Protein AF-A0A9D6F1F1-F1 (afdb_monomer)

Radius of gyration: 27.27 Å; Cα contacts (8 Å, |Δi|>4): 30; chains: 1; bounding box: 55×23×69 Å

Mean predicted aligned error: 9.13 Å

Secondary structure (DSSP, 8-state):
-HHHHHHHHHHHHTSS-HHHHHHHTTS-HHHHHHHHHHHHHHHHHHHHHHHHHHHHHHHHHHHHHHHHHHHHHHHHHHHHHHHHHHHHHHH--

Sequence (93 aa):
MKQRREAVLSLLRREEPAAQLARRYGISEQTLYRWRDDFLAAGEAALAKGKNGVDARDQEIRALKAELEERTLTIGKLAAANRILIKISRQLS

Nearest PDB structures (foldseek):
  7bhy-assembly1_A  TM=8.140E-01  e=5.502E-01  Bacillus subtilis subsp. subtilis str. 168
  3vfz-assembly3_B  TM=8.417E-01  e=2.323E+00  Mycobacterium tuberculosis
  1hlv-assembly1_A  TM=6.272E-01  e=3.505E+00  Homo sapiens
  6kon-assembly1_F  TM=5.607E-01  e=5.290E+00  Mycobacterium tuberculosis H37Rv
  1xsv-assembly1_B  TM=5.339E-01  e=6.959E+00  Staphylococcus aureus

Structure (mmCIF, N/CA/C/O backbone):
data_AF-A0A9D6F1F1-F1
#
_entry.id   AF-A0A9D6F1F1-F1
#
loop_
_atom_site.group_PDB
_atom_site.id
_atom_site.type_symbol
_atom_site.label_atom_id
_atom_site.label_alt_id
_atom_site.label_comp_id
_atom_site.label_asym_id
_atom_site.label_entity_id
_atom_site.label_seq_id
_atom_site.pdbx_PDB_ins_code
_atom_site.Cartn_x
_atom_site.Cartn_y
_atom_site.Cartn_z
_atom_site.occupancy
_atom_site.B_iso_or_equiv
_atom_site.auth_seq_id
_atom_site.auth_comp_id
_atom_site.auth_asym_id
_atom_site.auth_atom_id
_atom_site.pdbx_PDB_model_num
ATOM 1 N N . MET A 1 1 ? 5.423 0.324 10.795 1.00 63.78 1 MET A N 1
ATOM 2 C CA . MET A 1 1 ? 4.404 -0.440 10.028 1.00 63.78 1 MET A CA 1
ATOM 3 C C . MET A 1 1 ? 3.790 -1.605 10.808 1.00 63.78 1 MET A C 1
ATOM 5 O O . MET A 1 1 ? 2.570 -1.632 10.903 1.00 63.78 1 MET A O 1
ATOM 9 N N . LYS A 1 2 ? 4.574 -2.534 11.392 1.00 74.12 2 LYS A N 1
ATOM 10 C CA . LYS A 1 2 ? 4.023 -3.690 12.143 1.00 74.12 2 LYS A CA 1
ATOM 11 C C . LYS A 1 2 ? 3.094 -3.286 13.305 1.00 74.12 2 LYS A C 1
ATOM 13 O O . LYS A 1 2 ? 1.961 -3.744 13.331 1.00 74.12 2 LYS A O 1
ATOM 18 N N . GLN A 1 3 ? 3.516 -2.344 14.155 1.00 87.38 3 GLN A N 1
ATOM 19 C CA . GLN A 1 3 ? 2.708 -1.853 15.288 1.00 87.38 3 GLN A CA 1
ATOM 20 C C . GLN A 1 3 ? 1.381 -1.196 14.861 1.00 87.38 3 GLN A C 1
ATOM 22 O O . GLN A 1 3 ? 0.349 -1.465 15.459 1.00 87.38 3 GLN A O 1
ATOM 27 N N . ARG A 1 4 ? 1.377 -0.395 13.781 1.00 94.00 4 ARG A N 1
ATOM 28 C CA . ARG A 1 4 ? 0.152 0.229 13.237 1.00 94.00 4 ARG A CA 1
ATOM 29 C C . ARG A 1 4 ? -0.864 -0.818 12.777 1.00 94.00 4 ARG A C 1
ATOM 31 O O . ARG A 1 4 ? -2.041 -0.696 13.091 1.00 94.00 4 ARG A O 1
ATOM 38 N N . ARG A 1 5 ? -0.414 -1.839 12.037 1.00 96.19 5 ARG A N 1
ATOM 39 C CA . ARG A 1 5 ? -1.289 -2.932 11.582 1.00 96.19 5 ARG A CA 1
ATOM 40 C C . ARG A 1 5 ? -1.896 -3.666 12.773 1.00 96.19 5 ARG A C 1
ATOM 42 O O . ARG A 1 5 ? -3.091 -3.921 12.776 1.00 96.19 5 ARG A O 1
ATOM 49 N N . GLU A 1 6 ? -1.072 -4.017 13.750 1.00 96.81 6 GLU A N 1
ATOM 50 C CA . GLU A 1 6 ? -1.509 -4.762 14.927 1.00 96.81 6 GLU A CA 1
ATOM 51 C C . GLU A 1 6 ? -2.542 -3.975 15.741 1.00 96.81 6 GLU A C 1
ATOM 53 O O . GLU A 1 6 ? -3.615 -4.502 16.009 1.00 96.81 6 GLU A O 1
ATOM 58 N N . ALA A 1 7 ? -2.295 -2.684 15.988 1.00 96.81 7 ALA A N 1
ATOM 59 C CA . ALA A 1 7 ? -3.240 -1.802 16.672 1.00 96.81 7 ALA A CA 1
ATOM 60 C C . ALA A 1 7 ? -4.609 -1.738 15.973 1.00 96.81 7 ALA A C 1
ATOM 62 O O . ALA A 1 7 ? -5.650 -1.842 16.621 1.00 96.81 7 ALA A O 1
ATOM 63 N N . VAL A 1 8 ? -4.616 -1.604 14.640 1.00 97.62 8 VAL A N 1
ATOM 64 C CA . VAL A 1 8 ? -5.857 -1.589 13.849 1.00 97.62 8 VAL A CA 1
ATOM 65 C C . VAL A 1 8 ? -6.577 -2.936 13.919 1.00 97.62 8 VAL A C 1
ATOM 67 O O . VAL A 1 8 ? -7.794 -2.964 14.087 1.00 97.62 8 VAL A O 1
ATOM 70 N N . LEU A 1 9 ? -5.854 -4.056 13.825 1.00 97.38 9 LEU A N 1
ATOM 71 C CA . LEU A 1 9 ? -6.460 -5.388 13.894 1.00 97.38 9 LEU A CA 1
ATOM 72 C C . LEU A 1 9 ? -7.044 -5.690 15.278 1.00 97.38 9 LEU A C 1
ATOM 74 O O . LEU A 1 9 ? -8.157 -6.210 15.346 1.00 97.38 9 LEU A O 1
ATOM 78 N N . SER A 1 10 ? -6.349 -5.322 16.357 1.00 97.38 10 SER A N 1
ATOM 79 C CA . SER A 1 10 ? -6.867 -5.448 17.724 1.00 97.38 10 SER A CA 1
ATOM 80 C C . SER A 1 10 ? -8.133 -4.613 17.930 1.00 97.38 10 SER A C 1
ATOM 82 O O . SER A 1 10 ? -9.100 -5.104 18.514 1.00 97.38 10 SER A O 1
ATOM 84 N N . LEU A 1 11 ? -8.175 -3.387 17.384 1.00 97.81 11 LEU A N 1
ATOM 85 C CA . LEU A 1 11 ? -9.375 -2.543 17.423 1.00 97.81 11 LEU A CA 1
ATOM 86 C C . LEU A 1 11 ? -10.546 -3.182 16.659 1.00 97.81 11 LEU A C 1
ATOM 88 O O . LEU A 1 11 ? -11.658 -3.236 17.180 1.00 97.81 11 LEU A O 1
ATOM 92 N N . LEU A 1 12 ? -10.314 -3.678 15.439 1.00 97.19 12 LEU A N 1
ATOM 93 C CA . LEU A 1 12 ? -11.355 -4.306 14.613 1.00 97.19 12 LEU A CA 1
ATOM 94 C C . LEU A 1 12 ? -11.914 -5.587 15.246 1.00 97.19 12 LEU A C 1
ATOM 96 O O . LEU A 1 12 ? -13.111 -5.847 15.150 1.00 97.19 12 LEU A O 1
ATOM 100 N N . ARG A 1 13 ? -11.063 -6.364 15.922 1.00 97.75 13 ARG A N 1
ATOM 101 C CA . ARG A 1 13 ? -11.459 -7.570 16.667 1.00 97.75 13 ARG A CA 1
ATOM 102 C C . ARG A 1 13 ? -12.092 -7.274 18.022 1.00 97.75 13 ARG A C 1
ATOM 104 O O . ARG A 1 13 ? -12.605 -8.197 18.644 1.00 97.75 13 ARG A O 1
ATOM 111 N N . ARG A 1 14 ? -12.071 -6.010 18.464 1.00 96.75 14 ARG A N 1
ATOM 112 C CA . ARG A 1 14 ? -12.561 -5.575 19.779 1.00 96.75 14 ARG A CA 1
ATOM 113 C C . ARG A 1 14 ? -11.875 -6.315 20.935 1.00 96.75 14 ARG A C 1
ATOM 115 O O . ARG A 1 14 ? -12.520 -6.624 21.930 1.00 96.75 14 ARG A O 1
ATOM 122 N N . GLU A 1 15 ? -10.577 -6.594 20.794 1.00 95.62 15 GLU A N 1
ATOM 123 C CA . GLU A 1 15 ? -9.777 -7.269 21.831 1.00 95.62 15 GLU A CA 1
ATOM 124 C C . GLU A 1 15 ? -9.719 -6.432 23.123 1.00 95.62 15 GLU A C 1
ATOM 126 O O . GLU A 1 15 ? -9.774 -6.973 24.223 1.00 95.62 15 GLU A O 1
ATOM 131 N N . GLU A 1 16 ? -9.656 -5.104 22.986 1.00 95.44 16 GLU A N 1
ATOM 132 C CA . GLU A 1 16 ? -9.604 -4.137 24.084 1.00 95.44 16 GLU A CA 1
ATOM 13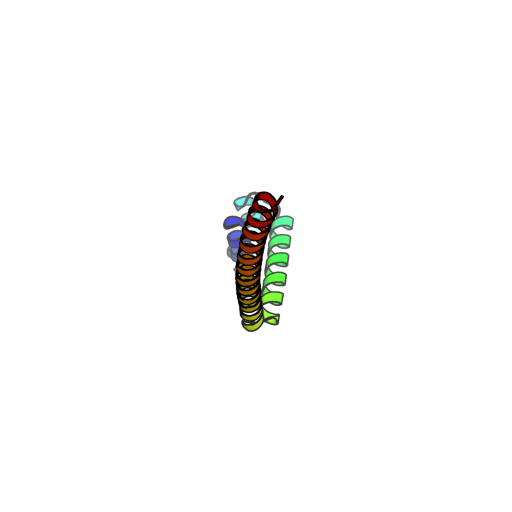3 C C . GLU A 1 16 ? -10.338 -2.835 23.688 1.00 95.44 16 GLU A C 1
ATOM 135 O O . GLU A 1 16 ? -10.493 -2.548 22.494 1.00 95.44 16 GLU A O 1
ATOM 140 N N . PRO A 1 17 ? -10.756 -1.989 24.652 1.00 97.12 17 PRO A N 1
ATOM 141 C CA . PRO A 1 17 ? -11.284 -0.657 24.358 1.00 97.12 17 PRO A CA 1
ATOM 142 C C . PRO A 1 17 ? -10.267 0.235 23.628 1.00 97.12 17 PRO A C 1
ATOM 144 O O . PRO A 1 17 ? -9.074 0.217 23.942 1.00 97.12 17 PRO A O 1
ATOM 147 N N . ALA A 1 18 ? -10.744 1.098 22.723 1.00 96.44 18 ALA A N 1
ATOM 148 C CA . ALA A 1 18 ? -9.897 1.995 21.927 1.00 96.44 18 ALA A CA 1
ATOM 149 C C . ALA A 1 18 ? -8.952 2.856 22.783 1.00 96.44 18 ALA A C 1
ATOM 151 O O . ALA A 1 18 ? -7.777 2.983 22.448 1.00 96.44 18 ALA A O 1
ATOM 152 N N . ALA A 1 19 ? -9.421 3.359 23.928 1.00 97.31 19 ALA A N 1
ATOM 153 C CA . ALA A 1 19 ? -8.606 4.108 24.885 1.00 97.31 19 ALA A CA 1
ATOM 154 C C . ALA A 1 19 ? -7.413 3.307 25.438 1.00 97.31 19 ALA A C 1
ATOM 156 O O . ALA A 1 19 ? -6.327 3.855 25.636 1.00 97.31 19 ALA A O 1
ATOM 157 N N . GLN A 1 20 ? -7.597 2.008 25.704 1.00 97.62 20 GLN A N 1
ATOM 158 C CA . GLN A 1 20 ? -6.526 1.138 26.200 1.00 97.62 20 GLN A CA 1
ATOM 159 C C . GLN A 1 20 ? -5.520 0.829 25.090 1.00 97.62 20 GLN A C 1
ATOM 161 O O . GLN A 1 20 ? -4.317 0.977 25.305 1.00 97.62 20 GLN A O 1
ATOM 166 N N . LEU A 1 21 ? -6.010 0.530 23.882 1.00 97.31 21 LEU A N 1
ATOM 167 C CA . LEU A 1 21 ? -5.168 0.349 22.697 1.00 97.31 21 LEU A CA 1
ATOM 168 C C . LEU A 1 21 ? -4.343 1.605 22.401 1.00 97.31 21 LEU A C 1
ATOM 170 O O . LEU A 1 21 ? -3.129 1.526 22.239 1.00 97.31 21 LEU A O 1
ATOM 174 N N . ALA A 1 22 ? -4.974 2.777 22.388 1.00 96.69 22 ALA A N 1
ATOM 175 C CA . ALA A 1 22 ? -4.308 4.045 22.122 1.00 96.69 22 ALA A CA 1
ATOM 176 C C . ALA A 1 22 ? -3.148 4.291 23.104 1.00 96.69 22 ALA A C 1
ATOM 178 O O . ALA A 1 22 ? -2.030 4.576 22.675 1.00 96.69 22 ALA A O 1
ATOM 179 N N . ARG A 1 23 ? -3.366 4.053 24.407 1.00 96.81 23 ARG A N 1
ATOM 180 C CA . ARG A 1 23 ? -2.305 4.123 25.428 1.00 96.81 23 ARG A CA 1
ATOM 181 C C . ARG A 1 23 ? -1.201 3.087 25.210 1.00 96.81 23 ARG A C 1
ATOM 183 O O . ARG A 1 23 ? -0.031 3.456 25.229 1.00 96.81 23 ARG A O 1
ATOM 190 N N . ARG A 1 24 ? -1.558 1.821 24.962 1.00 95.50 24 ARG A N 1
ATOM 191 C CA . ARG A 1 24 ? -0.606 0.717 24.725 1.00 95.50 24 ARG A CA 1
ATOM 192 C C . ARG A 1 24 ? 0.324 0.995 23.543 1.00 95.50 24 ARG A C 1
ATOM 194 O O . ARG A 1 24 ? 1.501 0.654 23.598 1.00 95.50 24 ARG A O 1
ATOM 201 N N . TYR A 1 25 ? -0.196 1.634 22.498 1.00 94.62 25 TYR A N 1
ATOM 202 C CA . TYR A 1 25 ? 0.561 1.991 21.298 1.00 94.62 25 TYR A CA 1
ATOM 203 C C . TYR A 1 25 ? 1.122 3.425 21.311 1.00 94.62 25 TYR A C 1
ATOM 205 O O . TYR A 1 25 ? 1.739 3.829 20.327 1.00 94.62 25 TYR A O 1
ATOM 213 N N . GLY A 1 26 ? 0.942 4.190 22.395 1.00 95.94 26 GLY A N 1
ATOM 214 C CA . GLY A 1 26 ? 1.487 5.546 22.539 1.00 95.94 26 GLY A CA 1
ATOM 215 C C . GLY A 1 26 ? 0.894 6.580 21.572 1.00 95.94 26 GLY A C 1
ATOM 216 O O . GLY A 1 26 ? 1.600 7.484 21.133 1.00 95.94 26 GLY A O 1
ATOM 217 N N . ILE A 1 27 ? -0.382 6.441 21.206 1.00 96.69 27 ILE A N 1
ATOM 218 C CA . ILE A 1 27 ? -1.089 7.313 20.253 1.00 96.69 27 ILE A CA 1
ATOM 219 C C . ILE A 1 27 ? -2.407 7.834 20.836 1.00 96.69 27 ILE A C 1
ATOM 221 O O . ILE A 1 27 ? -2.886 7.354 21.859 1.00 96.69 27 ILE A O 1
ATOM 225 N N . SER A 1 28 ? -3.036 8.798 20.160 1.00 97.88 28 SER A N 1
ATOM 226 C CA . SER A 1 28 ? -4.409 9.208 20.475 1.00 97.88 28 SER A CA 1
ATOM 227 C C . SER A 1 28 ? -5.443 8.243 19.884 1.00 97.88 28 SER A C 1
ATOM 229 O O . SER A 1 28 ? -5.21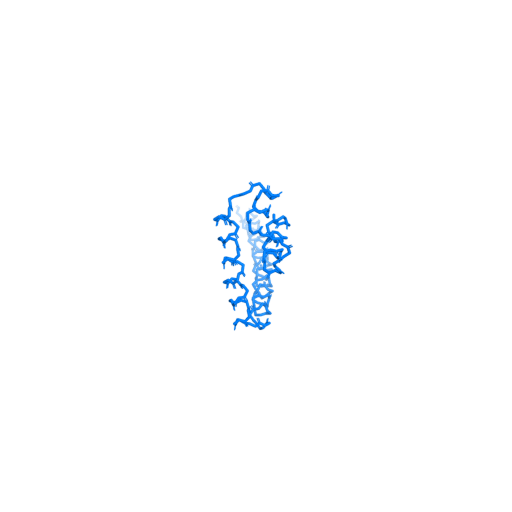3 7.638 18.834 1.00 97.88 28 SER A O 1
ATOM 231 N N . GLU A 1 29 ? -6.626 8.153 20.501 1.00 97.81 29 GLU A N 1
ATOM 232 C CA . GLU A 1 29 ? -7.759 7.402 19.934 1.00 97.81 29 GLU A CA 1
ATOM 233 C C . GLU A 1 29 ? -8.142 7.917 18.544 1.00 97.81 29 GLU A C 1
ATOM 235 O O . GLU A 1 29 ? -8.411 7.130 17.643 1.00 97.81 29 GLU A O 1
ATOM 240 N N . GLN A 1 30 ? -8.074 9.233 18.324 1.00 98.00 30 GLN A N 1
ATOM 241 C CA . GLN A 1 30 ? -8.299 9.835 17.008 1.00 98.00 30 GLN A CA 1
ATOM 242 C C . GLN A 1 30 ? -7.311 9.304 15.957 1.00 98.00 30 GLN A C 1
ATOM 244 O O . GLN A 1 30 ? -7.706 8.989 14.835 1.00 98.00 30 GLN A O 1
ATOM 249 N N . THR A 1 31 ? -6.030 9.164 16.318 1.00 97.75 31 THR A N 1
ATOM 250 C CA . THR A 1 31 ? -5.019 8.574 15.427 1.00 97.75 31 THR A CA 1
ATOM 251 C C . THR A 1 31 ? -5.346 7.116 15.123 1.00 97.75 31 THR A C 1
ATOM 253 O O . THR A 1 31 ? -5.242 6.699 13.970 1.00 97.75 31 THR A O 1
ATOM 256 N N . LEU A 1 32 ? -5.775 6.359 16.136 1.00 98.00 32 LEU A N 1
ATOM 257 C CA . LEU A 1 32 ? -6.153 4.957 15.990 1.00 98.00 32 LEU A CA 1
ATOM 258 C C . LEU A 1 32 ? -7.378 4.784 15.074 1.00 98.00 32 LEU A C 1
ATOM 260 O O . LEU A 1 32 ? -7.352 3.939 14.179 1.00 98.00 32 LEU A O 1
ATOM 264 N N . TYR A 1 33 ? -8.414 5.610 15.236 1.00 98.25 33 TYR A N 1
ATOM 265 C CA . TYR A 1 33 ? -9.588 5.595 14.361 1.00 98.25 33 TYR A CA 1
ATOM 266 C C . TYR A 1 33 ? -9.247 6.005 12.931 1.00 98.25 33 TYR A C 1
ATOM 268 O O . TYR A 1 33 ? -9.636 5.303 12.004 1.00 98.25 33 TYR A O 1
ATOM 276 N N . ARG A 1 34 ? -8.420 7.040 12.734 1.00 98.12 34 ARG A N 1
ATOM 277 C CA . ARG A 1 34 ? -7.925 7.387 11.393 1.00 98.12 34 ARG A CA 1
ATOM 278 C C . ARG A 1 34 ? -7.204 6.208 10.742 1.00 98.12 34 ARG A C 1
ATOM 280 O O . ARG A 1 34 ? -7.403 5.925 9.568 1.00 98.12 34 ARG A O 1
ATOM 287 N N . TRP A 1 35 ? -6.371 5.490 11.496 1.00 97.75 35 TRP A N 1
ATOM 288 C CA . TRP A 1 35 ? -5.685 4.318 10.959 1.00 97.75 35 TRP A CA 1
ATOM 289 C C . TRP A 1 35 ? -6.633 3.183 10.582 1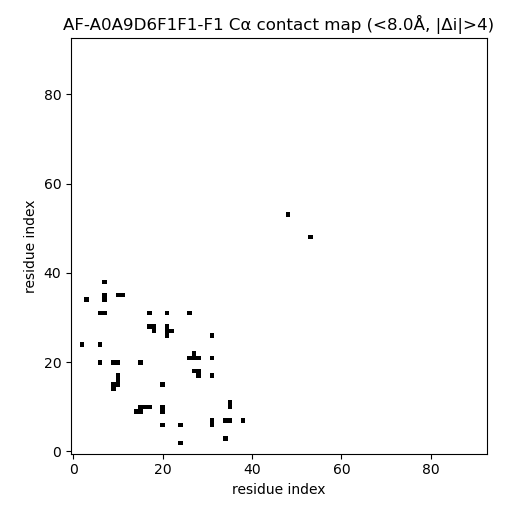.00 97.75 35 TRP A C 1
ATOM 291 O O . TRP A 1 35 ? -6.358 2.502 9.595 1.00 97.75 35 TRP A O 1
ATOM 301 N N . ARG A 1 36 ? -7.708 2.976 11.349 1.00 97.69 36 ARG A N 1
ATOM 302 C CA . ARG A 1 36 ? -8.778 2.033 11.007 1.00 97.69 36 ARG A CA 1
ATOM 303 C C . ARG A 1 36 ? -9.451 2.442 9.701 1.00 97.69 36 ARG A C 1
ATOM 305 O O . ARG A 1 36 ? -9.610 1.594 8.833 1.00 97.69 36 ARG A O 1
ATOM 312 N N . ASP A 1 37 ? -9.801 3.714 9.559 1.00 98.25 37 ASP A N 1
ATOM 313 C CA . ASP A 1 37 ? -10.517 4.219 8.387 1.00 98.25 37 ASP A CA 1
ATOM 314 C C . ASP A 1 37 ? -9.654 4.097 7.121 1.00 98.25 37 ASP A C 1
ATOM 316 O O . ASP A 1 37 ? -10.105 3.533 6.126 1.00 98.25 37 ASP A O 1
ATOM 320 N N . ASP A 1 38 ? -8.372 4.481 7.195 1.00 97.12 38 ASP A N 1
ATOM 321 C CA . ASP A 1 38 ? -7.400 4.273 6.110 1.00 97.12 38 ASP A CA 1
ATOM 322 C C . ASP A 1 38 ? -7.289 2.787 5.718 1.00 97.12 38 ASP A C 1
ATOM 324 O O . ASP A 1 38 ? -7.188 2.439 4.540 1.00 97.12 38 ASP A O 1
ATOM 328 N N . PHE A 1 39 ? -7.268 1.895 6.714 1.00 96.44 39 PHE A N 1
ATOM 329 C CA . PHE A 1 39 ? -7.135 0.456 6.497 1.00 96.44 39 PHE A CA 1
ATOM 330 C C . PHE A 1 39 ? -8.378 -0.137 5.829 1.00 96.44 39 PHE A C 1
ATOM 332 O O . PHE A 1 39 ? -8.242 -0.936 4.903 1.00 96.44 39 PHE A O 1
ATOM 339 N N . LEU A 1 40 ? -9.574 0.257 6.275 1.00 96.69 40 LEU A N 1
ATOM 340 C CA . LEU A 1 40 ? -10.838 -0.192 5.694 1.00 96.69 40 LEU A CA 1
ATOM 341 C C . LEU A 1 40 ? -11.001 0.327 4.263 1.00 96.69 40 LEU A C 1
ATOM 343 O O . LEU A 1 40 ? -11.261 -0.476 3.374 1.00 96.69 40 LEU A O 1
ATOM 347 N N . ALA A 1 41 ? -10.728 1.610 4.012 1.00 96.25 41 ALA A N 1
ATOM 348 C CA . ALA A 1 41 ? -10.799 2.191 2.670 1.00 96.25 41 ALA A CA 1
ATOM 349 C C . ALA A 1 41 ? -9.843 1.495 1.684 1.00 96.25 41 ALA A C 1
ATOM 351 O O . ALA A 1 41 ? -10.219 1.161 0.559 1.00 96.25 41 ALA A O 1
ATOM 352 N N . ALA A 1 42 ? -8.604 1.221 2.108 1.00 92.31 42 ALA A N 1
ATOM 3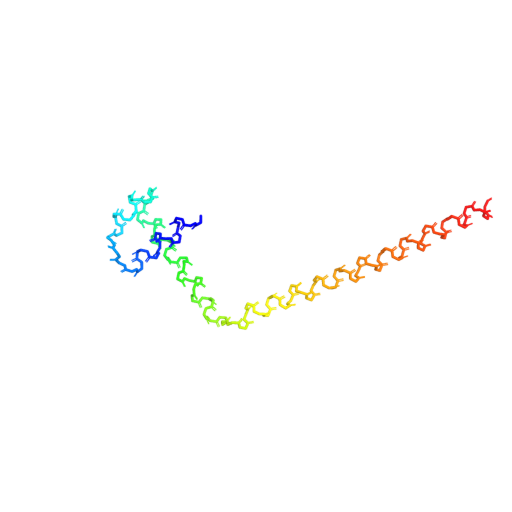53 C CA . ALA A 1 42 ? -7.652 0.470 1.293 1.00 92.31 42 ALA A CA 1
ATOM 354 C C . ALA A 1 42 ? -8.096 -0.989 1.077 1.00 92.31 42 ALA A C 1
ATOM 356 O O . ALA A 1 42 ? -7.917 -1.529 -0.016 1.00 92.31 42 ALA A O 1
ATOM 357 N N . GLY A 1 43 ? -8.677 -1.618 2.103 1.00 91.19 43 GLY A N 1
ATOM 358 C CA . GLY A 1 43 ? -9.233 -2.968 2.028 1.00 91.19 43 GLY A CA 1
ATOM 359 C C . GLY A 1 43 ? -10.394 -3.065 1.039 1.00 91.19 43 GLY A C 1
ATOM 360 O O . GLY A 1 43 ? -10.382 -3.935 0.172 1.00 91.19 43 GLY A O 1
ATOM 361 N N . GLU A 1 44 ? -11.348 -2.139 1.106 1.00 92.81 44 GLU A N 1
ATOM 362 C CA . GLU A 1 44 ? -12.473 -2.036 0.172 1.00 92.81 44 GLU A CA 1
ATOM 363 C C . GLU A 1 44 ? -11.994 -1.810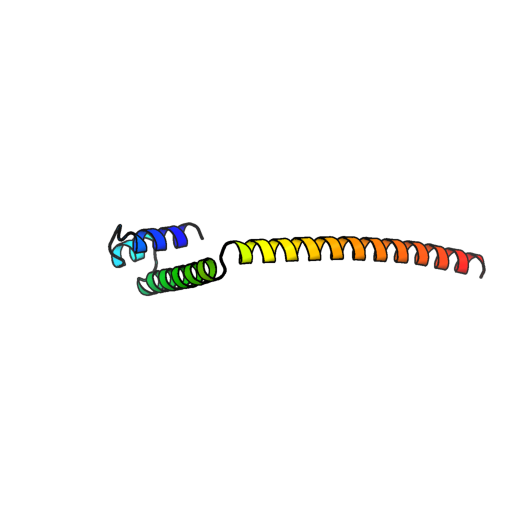 -1.263 1.00 92.81 44 GLU A C 1
ATOM 365 O O . GLU A 1 44 ? -12.406 -2.531 -2.170 1.00 92.81 44 GLU A O 1
ATOM 370 N N . ALA A 1 45 ? -11.056 -0.881 -1.474 1.00 88.44 45 ALA A N 1
ATOM 371 C CA . ALA A 1 45 ? -10.485 -0.631 -2.795 1.00 88.44 45 ALA A CA 1
ATOM 372 C C . ALA A 1 45 ? -9.771 -1.868 -3.368 1.00 88.44 45 ALA A C 1
ATOM 374 O O . ALA A 1 45 ? -9.862 -2.140 -4.568 1.00 88.44 45 ALA A O 1
ATOM 375 N N . ALA A 1 46 ? -9.065 -2.630 -2.528 1.00 86.25 46 ALA A N 1
ATOM 376 C CA . ALA A 1 46 ? -8.407 -3.866 -2.941 1.00 86.25 46 ALA A CA 1
ATOM 377 C C . ALA A 1 46 ? -9.419 -4.967 -3.292 1.00 86.25 46 ALA A C 1
ATOM 379 O O . ALA A 1 46 ? -9.245 -5.660 -4.294 1.00 86.25 46 ALA A O 1
ATOM 380 N N . LE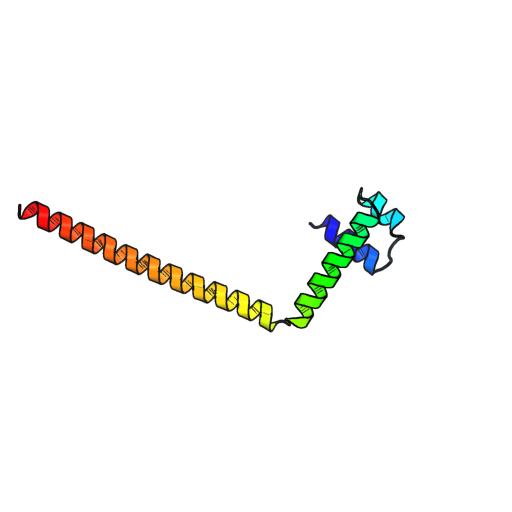U A 1 47 ? -10.493 -5.104 -2.510 1.00 86.88 47 LEU A N 1
ATOM 381 C CA . LEU A 1 47 ? -11.567 -6.059 -2.787 1.00 86.88 47 LEU A CA 1
ATOM 382 C C . LEU A 1 47 ? -12.330 -5.701 -4.067 1.00 86.88 47 LEU A C 1
ATOM 384 O O . LEU A 1 47 ? -12.590 -6.587 -4.877 1.00 86.88 47 LEU A O 1
ATOM 388 N N . ALA A 1 48 ? -12.612 -4.414 -4.291 1.00 85.06 48 ALA A N 1
ATOM 389 C CA . ALA A 1 48 ? -13.275 -3.922 -5.497 1.00 85.06 48 ALA A CA 1
ATOM 390 C C . ALA A 1 48 ? -12.438 -4.155 -6.765 1.00 85.06 48 ALA A C 1
ATOM 392 O O . ALA A 1 48 ? -12.976 -4.522 -7.806 1.00 85.06 48 ALA A O 1
ATOM 393 N N . LYS A 1 49 ? -11.111 -3.981 -6.684 1.00 80.81 49 LYS A N 1
ATOM 394 C CA . LYS A 1 49 ? -10.192 -4.296 -7.792 1.00 80.81 49 LYS A CA 1
ATOM 395 C C . LYS A 1 49 ? -10.022 -5.802 -8.025 1.00 80.81 49 LYS A C 1
ATOM 397 O O . LYS A 1 49 ? -9.663 -6.208 -9.131 1.00 80.81 49 LYS A O 1
ATOM 402 N N . GLY A 1 50 ? -10.254 -6.623 -7.000 1.00 73.44 50 GLY A N 1
ATOM 403 C CA . GLY A 1 50 ? -10.046 -8.068 -7.038 1.00 73.44 50 GLY A CA 1
ATOM 404 C C . GLY A 1 50 ? -8.581 -8.474 -7.262 1.00 73.44 50 GLY A C 1
ATOM 405 O O . GLY A 1 50 ? -7.676 -7.640 -7.335 1.00 73.44 50 GLY A O 1
ATOM 406 N N . LYS A 1 51 ? -8.335 -9.787 -7.398 1.00 66.38 51 LYS A N 1
ATOM 407 C CA . LYS A 1 51 ? -6.994 -10.333 -7.706 1.00 66.38 51 LYS A CA 1
ATOM 408 C C . LYS A 1 51 ? -6.452 -9.825 -9.050 1.00 66.38 51 LYS A C 1
ATOM 410 O O . LYS A 1 51 ? -5.274 -9.497 -9.151 1.00 66.38 51 LYS A O 1
ATOM 415 N N . ASN A 1 52 ? -7.347 -9.616 -10.016 1.00 64.06 52 ASN A N 1
ATOM 416 C CA . ASN A 1 52 ? -7.018 -9.153 -11.364 1.00 64.06 52 ASN A CA 1
ATOM 417 C C . ASN A 1 52 ? -6.297 -7.795 -11.379 1.00 64.06 52 ASN A C 1
ATOM 419 O O . ASN A 1 52 ? -5.452 -7.569 -12.238 1.00 64.06 52 ASN A O 1
ATOM 423 N N . GLY A 1 53 ? -6.592 -6.889 -10.437 1.00 65.69 53 GLY A N 1
ATOM 424 C CA . GLY A 1 53 ? -5.939 -5.578 -10.382 1.00 65.69 53 GLY A CA 1
ATOM 425 C C . GLY A 1 53 ? -4.476 -5.626 -9.925 1.00 65.69 53 GLY A C 1
ATOM 426 O O . GLY A 1 53 ? -3.675 -4.793 -10.347 1.00 65.69 53 GLY A O 1
ATOM 427 N N . VAL A 1 54 ? -4.116 -6.593 -9.074 1.00 67.69 54 VAL A N 1
ATOM 428 C CA . VAL A 1 54 ? -2.720 -6.818 -8.660 1.00 67.69 54 VAL A CA 1
ATOM 429 C C . VAL A 1 54 ? -1.961 -7.518 -9.782 1.00 67.69 54 VAL A C 1
ATOM 431 O O . VAL A 1 54 ? -0.883 -7.065 -10.162 1.00 67.69 54 VAL A O 1
ATOM 434 N N . ASP A 1 55 ? -2.574 -8.541 -10.380 1.00 74.69 55 ASP A N 1
ATOM 435 C CA . ASP A 1 55 ? -1.978 -9.303 -11.477 1.00 74.69 55 ASP A CA 1
ATOM 436 C C . ASP A 1 55 ? -1.723 -8.429 -12.712 1.00 74.69 55 ASP A C 1
ATOM 438 O O . ASP A 1 55 ? -0.647 -8.506 -13.309 1.00 74.69 55 ASP A O 1
ATOM 442 N N . ALA A 1 56 ? -2.662 -7.537 -13.050 1.00 77.31 56 ALA A N 1
ATOM 443 C CA . ALA A 1 56 ? -2.510 -6.584 -14.147 1.00 77.31 56 ALA A CA 1
ATOM 444 C C . ALA A 1 56 ? -1.357 -5.602 -13.899 1.00 77.31 56 ALA A C 1
ATOM 446 O O . ALA A 1 56 ? -0.544 -5.376 -14.793 1.00 77.31 56 ALA A O 1
ATOM 447 N N . ARG A 1 57 ? -1.232 -5.067 -12.674 1.00 83.12 57 ARG A N 1
ATOM 448 C CA . ARG A 1 57 ? -0.130 -4.157 -12.327 1.00 83.12 57 ARG A CA 1
ATOM 449 C C . ARG A 1 57 ? 1.221 -4.862 -12.405 1.00 83.12 57 ARG A C 1
ATOM 451 O O . ARG A 1 57 ? 2.183 -4.303 -12.923 1.00 83.12 57 ARG A O 1
ATOM 458 N N . ASP A 1 58 ? 1.309 -6.087 -11.901 1.00 84.88 58 ASP A N 1
ATOM 459 C CA . ASP A 1 58 ? 2.550 -6.858 -11.945 1.00 84.88 58 ASP A CA 1
ATOM 460 C C . ASP A 1 58 ? 2.908 -7.278 -13.377 1.00 84.88 58 ASP A C 1
ATOM 462 O O . ASP A 1 58 ? 4.088 -7.315 -13.737 1.00 84.88 58 ASP A O 1
ATOM 466 N N . GLN A 1 59 ? 1.909 -7.561 -14.215 1.00 86.19 59 GLN A N 1
ATOM 467 C CA . GLN A 1 59 ? 2.099 -7.818 -15.641 1.00 86.19 59 GLN A CA 1
ATOM 468 C C . GLN A 1 59 ? 2.603 -6.574 -16.377 1.00 86.19 59 GLN A C 1
ATOM 470 O O . GLN A 1 59 ? 3.563 -6.680 -17.139 1.00 86.19 59 GLN A O 1
ATOM 475 N N . GLU A 1 60 ? 2.024 -5.407 -16.106 1.00 91.38 60 GLU A N 1
ATOM 476 C CA . GLU A 1 60 ? 2.470 -4.126 -16.657 1.00 91.38 60 GLU A CA 1
ATOM 477 C C . GLU A 1 60 ? 3.913 -3.809 -16.237 1.00 91.38 60 GLU A C 1
ATOM 479 O O . GLU A 1 60 ? 4.749 -3.488 -17.077 1.00 91.38 60 GLU A O 1
ATOM 484 N N . ILE A 1 61 ? 4.258 -4.009 -14.960 1.00 95.62 61 ILE A N 1
ATOM 485 C CA . ILE A 1 61 ? 5.634 -3.835 -14.470 1.00 95.62 61 ILE A CA 1
ATOM 486 C C . ILE A 1 61 ? 6.607 -4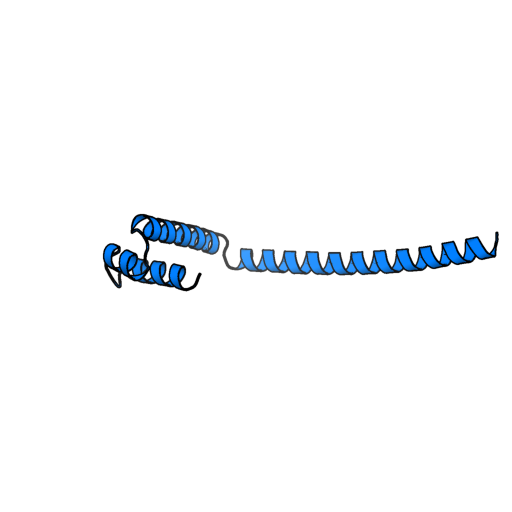.772 -15.196 1.00 95.62 61 ILE A C 1
ATOM 488 O O . ILE A 1 61 ? 7.713 -4.355 -15.544 1.00 95.62 61 ILE A O 1
ATOM 492 N N . ARG A 1 62 ? 6.232 -6.039 -15.421 1.00 94.19 62 ARG A N 1
ATOM 493 C CA . ARG A 1 62 ? 7.070 -6.988 -16.174 1.00 94.19 62 ARG A CA 1
ATOM 494 C C . ARG A 1 62 ? 7.253 -6.549 -17.627 1.00 94.19 62 ARG A C 1
ATOM 496 O O . ARG A 1 62 ? 8.379 -6.592 -18.113 1.00 94.19 62 ARG A O 1
ATOM 503 N N . ALA A 1 63 ? 6.185 -6.099 -18.283 1.00 95.06 63 ALA A N 1
ATOM 504 C CA . ALA A 1 63 ? 6.240 -5.607 -19.657 1.00 95.06 63 ALA A CA 1
ATOM 505 C C . ALA A 1 63 ? 7.156 -4.378 -19.783 1.00 95.06 63 ALA A C 1
ATOM 507 O O . ALA A 1 63 ? 8.062 -4.370 -20.613 1.00 95.06 63 ALA A O 1
ATOM 508 N N . LEU A 1 64 ? 7.002 -3.394 -18.892 1.00 97.31 64 LEU A N 1
ATOM 509 C CA . LEU A 1 64 ? 7.836 -2.188 -18.870 1.00 97.31 64 LEU A CA 1
ATOM 510 C C . LEU A 1 64 ? 9.316 -2.501 -18.619 1.00 97.31 64 LEU A C 1
ATOM 512 O O . LEU A 1 64 ? 10.193 -1.881 -19.216 1.00 97.31 64 LEU A O 1
ATOM 516 N N . LYS A 1 65 ? 9.619 -3.472 -17.747 1.00 97.44 65 LYS A N 1
ATOM 517 C CA . LYS A 1 65 ? 11.003 -3.914 -17.512 1.00 97.44 65 LYS A CA 1
ATOM 518 C C . LYS A 1 65 ? 11.621 -4.553 -18.754 1.00 97.44 65 LYS A C 1
ATOM 520 O O . LYS A 1 65 ? 12.752 -4.215 -19.087 1.00 97.44 65 LYS A O 1
ATOM 525 N N . ALA A 1 66 ? 10.880 -5.420 -19.443 1.00 97.19 66 ALA A N 1
ATOM 526 C CA . ALA A 1 66 ? 11.348 -6.037 -20.683 1.00 97.19 66 ALA A CA 1
ATOM 527 C C . ALA A 1 66 ? 11.625 -4.978 -21.765 1.00 97.19 66 ALA A C 1
ATOM 529 O O . ALA A 1 66 ? 12.672 -5.005 -22.408 1.00 97.19 66 ALA A O 1
ATOM 530 N N . GLU A 1 67 ? 10.737 -3.991 -21.903 1.00 97.31 67 GLU A N 1
ATOM 531 C CA . GLU A 1 67 ? 10.922 -2.891 -22.852 1.00 97.31 67 GLU A CA 1
ATOM 532 C C . GLU A 1 67 ? 12.150 -2.025 -22.510 1.00 97.31 67 GLU A C 1
ATOM 534 O O . GLU A 1 67 ? 12.913 -1.623 -23.392 1.00 97.31 67 GLU A O 1
ATOM 539 N N . LEU A 1 68 ? 12.389 -1.754 -21.223 1.00 98.00 68 LEU A N 1
ATOM 540 C CA . LEU A 1 68 ? 13.584 -1.036 -20.771 1.00 98.00 68 LEU A CA 1
ATOM 541 C C . LEU A 1 68 ? 14.876 -1.796 -21.093 1.00 98.00 68 LEU A C 1
ATOM 543 O O . LEU A 1 68 ? 15.856 -1.179 -21.524 1.00 98.00 68 LEU A O 1
ATOM 547 N N . GLU A 1 69 ? 14.895 -3.115 -20.900 1.00 97.44 69 GLU A N 1
ATOM 548 C CA . GLU A 1 69 ? 16.045 -3.959 -21.242 1.00 97.44 69 GLU A CA 1
ATOM 549 C C . GLU A 1 69 ? 16.324 -3.939 -22.751 1.00 97.44 69 GLU A C 1
ATOM 551 O O . GLU A 1 69 ? 17.464 -3.708 -23.168 1.00 97.44 69 GLU A O 1
ATOM 556 N N . GLU A 1 70 ? 15.285 -4.083 -23.576 1.00 97.44 70 GLU A N 1
ATOM 557 C CA . GLU A 1 70 ? 15.398 -4.024 -25.036 1.00 97.44 70 GLU A CA 1
ATOM 558 C C . GLU A 1 70 ? 15.939 -2.669 -25.519 1.00 97.44 70 GLU A C 1
ATOM 560 O O . GLU A 1 70 ? 16.869 -2.597 -26.338 1.00 97.44 70 GLU A O 1
ATOM 565 N N . ARG A 1 71 ? 15.407 -1.572 -24.969 1.00 97.75 71 ARG A N 1
ATOM 566 C CA . ARG A 1 71 ? 15.875 -0.213 -25.274 1.00 97.75 71 ARG A CA 1
ATOM 567 C C . ARG A 1 71 ? 17.332 -0.023 -24.856 1.00 97.75 71 ARG A C 1
ATOM 569 O O . ARG A 1 71 ? 18.120 0.522 -25.630 1.00 97.75 71 ARG A O 1
ATOM 576 N N . THR A 1 72 ? 17.720 -0.520 -23.682 1.00 97.94 72 THR A N 1
ATOM 577 C CA . THR A 1 72 ? 19.106 -0.444 -23.186 1.00 97.94 72 THR A CA 1
ATOM 578 C C . THR A 1 72 ? 20.070 -1.187 -24.108 1.00 97.94 72 THR A C 1
ATOM 580 O O . THR A 1 72 ? 21.125 -0.654 -24.466 1.00 97.94 72 THR A O 1
ATOM 583 N N . LEU A 1 73 ? 19.694 -2.386 -24.562 1.00 97.06 73 LEU A N 1
ATOM 584 C CA . LEU A 1 73 ? 20.488 -3.160 -25.514 1.00 97.06 73 LEU A CA 1
ATOM 585 C C . LEU A 1 73 ? 20.654 -2.418 -26.847 1.00 97.06 73 LEU A C 1
ATOM 587 O O . LEU A 1 73 ? 21.754 -2.367 -27.401 1.00 97.06 73 LEU A O 1
ATOM 591 N N . THR A 1 74 ? 19.576 -1.822 -27.354 1.00 97.12 74 THR A N 1
ATOM 592 C CA . THR A 1 74 ? 19.588 -1.054 -28.606 1.00 97.12 74 THR A CA 1
ATOM 593 C C . THR A 1 74 ? 20.507 0.161 -28.509 1.00 97.12 74 THR A C 1
ATOM 595 O O . THR A 1 74 ? 21.354 0.364 -29.382 1.00 97.12 74 THR A O 1
ATOM 598 N N . ILE A 1 75 ? 20.423 0.922 -27.414 1.00 97.69 75 ILE A N 1
ATOM 599 C CA . ILE A 1 75 ? 21.326 2.049 -27.142 1.00 97.69 75 ILE A CA 1
ATOM 600 C C . ILE A 1 75 ? 22.783 1.574 -27.089 1.00 97.69 75 ILE A C 1
ATOM 602 O O . ILE A 1 75 ? 23.652 2.197 -27.698 1.00 97.69 75 ILE A O 1
ATOM 606 N N . GLY A 1 76 ? 23.058 0.450 -26.419 1.00 97.19 76 GLY A N 1
ATOM 607 C CA . GLY A 1 76 ? 24.398 -0.135 -26.355 1.00 97.19 76 GLY A CA 1
ATOM 608 C C . GLY A 1 76 ? 24.969 -0.471 -27.738 1.00 97.19 76 GLY A C 1
ATOM 609 O O . GLY A 1 76 ? 26.110 -0.109 -28.041 1.00 97.19 76 GLY A O 1
ATOM 610 N N . LYS A 1 77 ? 24.162 -1.095 -28.605 1.00 96.94 77 LYS A N 1
ATOM 611 C CA . LYS A 1 77 ? 24.538 -1.408 -29.996 1.00 96.94 77 LYS A CA 1
ATOM 612 C C . LYS A 1 77 ? 24.831 -0.141 -30.804 1.00 96.94 77 LYS A C 1
ATOM 614 O O . LYS A 1 77 ? 25.868 -0.066 -31.463 1.00 96.94 77 LYS A O 1
ATOM 619 N N . LEU A 1 78 ? 23.962 0.867 -30.715 1.00 96.69 78 LEU A N 1
ATOM 620 C CA . LEU A 1 78 ? 24.141 2.145 -31.412 1.00 96.69 78 LEU A CA 1
ATOM 621 C C . LEU A 1 78 ? 25.391 2.891 -30.927 1.00 96.69 78 LEU A C 1
ATOM 623 O O . LEU A 1 78 ? 26.159 3.405 -31.739 1.00 96.69 78 LEU A O 1
ATOM 627 N N . ALA A 1 79 ? 25.646 2.905 -29.617 1.00 96.88 79 ALA A N 1
ATOM 628 C CA . ALA A 1 79 ? 26.838 3.524 -29.047 1.00 96.88 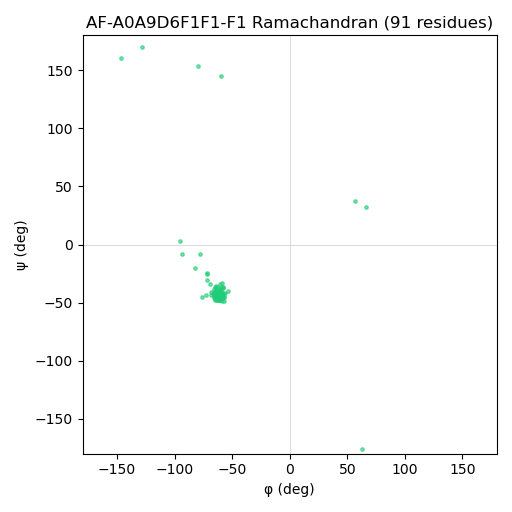79 ALA A CA 1
ATOM 629 C C . ALA A 1 79 ? 28.127 2.838 -29.529 1.00 96.88 79 ALA A C 1
ATOM 631 O O . ALA A 1 79 ? 29.103 3.521 -29.847 1.00 96.88 79 ALA A O 1
ATOM 632 N N . ALA A 1 80 ? 28.137 1.504 -29.616 1.00 96.12 80 ALA A N 1
ATOM 633 C CA . ALA A 1 80 ? 29.271 0.754 -30.150 1.00 96.12 80 ALA A CA 1
ATOM 634 C C . ALA A 1 80 ? 29.516 1.069 -31.635 1.00 96.12 80 ALA A C 1
ATOM 636 O O . ALA A 1 80 ? 30.649 1.381 -32.009 1.00 96.12 80 ALA A O 1
ATOM 637 N N . ALA A 1 81 ? 28.461 1.068 -32.457 1.00 95.06 81 ALA A N 1
ATOM 638 C CA . ALA A 1 81 ? 28.551 1.428 -33.871 1.00 95.06 81 ALA A CA 1
ATOM 639 C C . ALA A 1 81 ? 29.091 2.855 -34.061 1.00 95.06 81 ALA A C 1
ATOM 641 O O . ALA A 1 81 ? 30.018 3.071 -34.840 1.00 95.06 81 ALA A O 1
ATOM 642 N N . ASN A 1 82 ? 28.587 3.817 -33.283 1.00 96.44 82 ASN A N 1
ATOM 643 C CA . ASN A 1 82 ? 29.034 5.205 -33.354 1.00 96.44 82 ASN A CA 1
ATOM 644 C C . ASN A 1 82 ? 30.526 5.355 -32.989 1.00 96.44 82 ASN A C 1
ATOM 646 O O . ASN A 1 82 ? 31.276 6.032 -33.688 1.00 96.44 82 ASN A O 1
ATOM 650 N N . ARG A 1 83 ? 31.006 4.656 -31.947 1.00 96.06 83 ARG A N 1
ATOM 651 C CA . ARG A 1 83 ? 32.442 4.650 -31.592 1.00 96.06 83 ARG A CA 1
ATOM 652 C C . ARG A 1 83 ? 33.322 4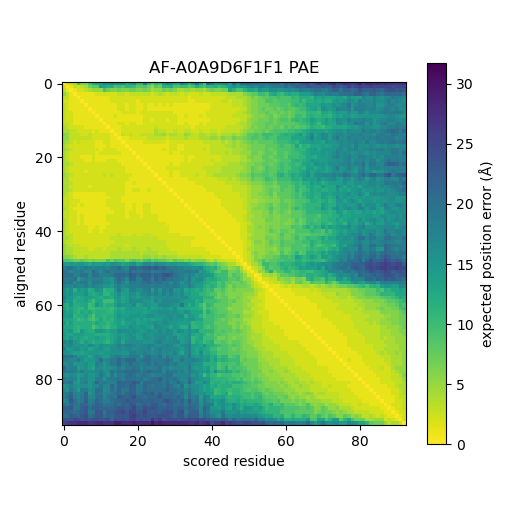.132 -32.730 1.00 96.06 83 ARG A C 1
ATOM 654 O O . ARG A 1 83 ? 34.398 4.684 -32.956 1.00 96.06 83 ARG A O 1
ATOM 661 N N . ILE A 1 84 ? 32.883 3.083 -33.428 1.00 95.81 84 ILE A N 1
ATOM 662 C CA . ILE A 1 84 ? 33.613 2.513 -34.569 1.00 95.81 84 ILE A CA 1
ATOM 663 C C . ILE A 1 84 ? 33.674 3.524 -35.715 1.00 95.81 84 ILE A C 1
ATOM 665 O O . ILE A 1 84 ? 34.759 3.788 -36.229 1.00 95.81 84 ILE A O 1
ATOM 669 N N . LEU A 1 85 ? 32.541 4.138 -36.066 1.00 95.06 85 LEU A N 1
ATOM 670 C CA . LEU A 1 85 ? 32.468 5.144 -37.130 1.00 95.06 85 LEU A CA 1
ATOM 671 C C . LEU A 1 85 ? 33.381 6.342 -36.849 1.00 95.06 85 LEU A C 1
ATOM 673 O O . LEU A 1 85 ? 34.154 6.739 -37.718 1.00 95.06 85 LEU A O 1
ATOM 677 N N . ILE A 1 86 ? 33.366 6.863 -35.618 1.00 95.50 86 ILE A N 1
ATOM 678 C CA . ILE A 1 86 ? 34.261 7.953 -35.197 1.00 95.50 86 ILE A CA 1
ATOM 679 C C . ILE A 1 86 ? 35.732 7.542 -35.345 1.00 95.50 86 ILE A C 1
ATOM 681 O O . ILE A 1 86 ? 36.553 8.341 -35.795 1.00 95.50 86 ILE A O 1
ATOM 685 N N . LYS A 1 87 ? 36.085 6.303 -34.977 1.00 93.50 87 LYS A N 1
ATOM 686 C CA . LYS A 1 87 ? 37.463 5.808 -35.082 1.00 93.50 87 LYS A CA 1
ATOM 687 C C . LYS A 1 87 ? 37.921 5.705 -36.538 1.00 93.50 87 LYS A C 1
ATOM 689 O O . LYS A 1 87 ? 39.021 6.154 -36.837 1.00 93.50 87 LYS A O 1
ATOM 694 N N . ILE A 1 88 ? 37.078 5.169 -37.423 1.00 93.12 88 ILE A N 1
ATOM 695 C CA . ILE A 1 88 ? 37.371 5.059 -38.861 1.00 93.12 88 ILE A CA 1
ATOM 696 C C . ILE A 1 88 ? 37.509 6.450 -39.484 1.00 93.12 88 ILE A C 1
ATOM 698 O O . ILE A 1 88 ? 38.491 6.717 -40.170 1.00 93.12 88 ILE A O 1
ATOM 702 N N . SER A 1 89 ? 36.581 7.365 -39.186 1.00 91.19 89 SER A N 1
ATOM 703 C CA . SER A 1 89 ? 36.629 8.736 -39.705 1.00 91.19 89 SER A CA 1
ATOM 704 C C . SER A 1 89 ? 37.913 9.469 -39.316 1.00 91.19 89 SER A C 1
ATOM 706 O O . SER A 1 89 ? 38.423 10.220 -40.134 1.00 91.19 89 SER A O 1
ATOM 708 N N . ARG A 1 90 ? 38.445 9.244 -38.104 1.00 89.50 90 ARG A N 1
ATOM 709 C CA . ARG A 1 90 ? 39.721 9.833 -37.656 1.00 89.50 90 ARG A CA 1
ATOM 710 C C . ARG A 1 90 ? 40.956 9.238 -38.326 1.00 89.50 90 ARG A C 1
ATOM 712 O O . ARG A 1 90 ? 41.992 9.881 -38.324 1.00 89.50 90 ARG A O 1
ATOM 719 N N . GLN A 1 91 ? 40.891 7.996 -38.803 1.00 86.44 91 GLN A N 1
ATOM 720 C CA . GLN A 1 91 ? 42.015 7.357 -39.499 1.00 86.44 91 GLN A CA 1
ATOM 721 C C . GLN A 1 91 ? 42.092 7.765 -40.975 1.00 86.44 91 GLN A C 1
ATOM 723 O O . GLN A 1 91 ? 43.139 7.601 -41.591 1.00 86.44 91 GLN A O 1
ATOM 728 N N . LEU A 1 92 ? 40.981 8.251 -41.535 1.00 78.62 92 LEU A N 1
ATOM 729 C CA . LEU A 1 92 ? 40.861 8.690 -42.928 1.00 78.62 92 LEU A CA 1
ATOM 730 C C . LEU A 1 92 ? 41.105 10.199 -43.118 1.00 78.62 92 LEU A C 1
ATOM 732 O O . LEU A 1 92 ? 41.156 10.656 -44.257 1.00 78.62 92 LEU A O 1
ATOM 736 N N . SER A 1 93 ? 41.217 10.951 -42.021 1.00 70.44 93 SER A N 1
ATOM 737 C CA . SER A 1 93 ? 41.521 12.388 -41.959 1.00 70.44 93 SER A CA 1
ATOM 738 C C . SER A 1 93 ? 42.972 12.624 -41.572 1.00 70.44 93 SER A C 1
ATOM 740 O O . SER A 1 93 ? 43.614 13.488 -42.201 1.00 70.44 93 SER A O 1
#

Solvent-accessible surface area (backbone atoms only — not comparable to full-atom values): 5213 Å² total; per-residue (Å²): 111,71,68,60,54,49,55,36,50,39,51,76,69,58,75,53,58,60,69,57,50,16,58,77,72,72,49,50,51,69,58,50,51,51,50,38,52,56,50,49,55,53,49,52,54,47,61,74,47,38,72,63,50,56,55,50,52,54,49,51,54,51,52,54,52,54,53,51,53,54,52,51,52,51,51,52,54,52,53,52,52,51,55,50,51,55,53,53,55,62,74,77,108

Foldseek 3Di:
DVLLVVLLVCVVVCVDDLVVSCVVSVHDSVVNVVSNVVVVVVVVVDVVCDPVVVVVVVVVVVVVVVVVVVVVVVVVVVVVVVVVVVVVVVVVD

pLDDT: mean 92.08, std 8.9, range [63.78, 98.25]